Protein AF-A0A9Q7B5J8-F1 (afdb_monomer_lite)

Sequence (103 aa):
MIVKIANLFVAGSLSLCALSAPAYSAELRSATKAEIVKHLGPNAAGKTNANGFTYKEGSSKGYKVSNGSICIRSPNGSTGCAKILTDGTNFKMLTADGARGNF

Radius of gyration: 27.21 Å; chains: 1; bounding box: 27×28×99 Å

pLDDT: mean 82.38, std 18.41, range [34.75, 96.94]

Structure (mmCIF, N/CA/C/O backbone):
data_AF-A0A9Q7B5J8-F1
#
_entry.id   AF-A0A9Q7B5J8-F1
#
loop_
_atom_site.group_PDB
_atom_site.id
_atom_site.type_symbol
_atom_site.label_atom_id
_atom_site.label_alt_id
_atom_site.label_comp_id
_atom_site.label_asym_id
_atom_site.label_entity_id
_atom_site.label_seq_id
_atom_site.pdbx_PDB_ins_code
_atom_site.Cartn_x
_atom_site.Cartn_y
_atom_site.Cartn_z
_atom_site.occupancy
_atom_site.B_iso_or_equiv
_atom_site.auth_seq_id
_atom_site.auth_comp_id
_atom_site.auth_asym_id
_atom_site.auth_atom_id
_atom_site.pdbx_PDB_model_num
ATOM 1 N N . MET A 1 1 ? 15.096 4.939 82.589 1.00 34.75 1 MET A N 1
ATOM 2 C CA . MET A 1 1 ? 15.560 4.400 81.287 1.00 34.75 1 MET A CA 1
ATOM 3 C C . MET A 1 1 ? 14.804 3.095 81.047 1.00 34.75 1 MET A C 1
ATOM 5 O O . MET A 1 1 ? 14.785 2.319 81.981 1.00 34.75 1 MET A O 1
ATOM 9 N N . ILE A 1 2 ? 14.122 2.746 79.953 1.00 41.44 2 ILE A N 1
ATOM 10 C CA . ILE A 1 2 ? 13.809 3.305 78.626 1.00 41.44 2 ILE A CA 1
ATOM 11 C C . ILE A 1 2 ? 12.489 2.616 78.184 1.00 41.44 2 ILE A C 1
ATOM 13 O O . ILE A 1 2 ? 12.239 1.467 78.535 1.00 41.44 2 ILE A O 1
ATOM 17 N N . VAL A 1 3 ? 11.661 3.344 77.436 1.00 45.81 3 VAL A N 1
ATOM 18 C CA . VAL A 1 3 ? 10.373 2.966 76.817 1.00 45.81 3 VAL A CA 1
ATOM 19 C C . VAL A 1 3 ? 10.522 1.900 75.707 1.00 45.81 3 VAL A C 1
ATOM 21 O O . VAL A 1 3 ? 11.514 1.921 74.982 1.00 45.81 3 VAL A O 1
ATOM 24 N N . LYS A 1 4 ? 9.504 1.045 75.487 1.00 41.47 4 LYS A N 1
ATOM 25 C CA . LYS A 1 4 ? 9.269 0.332 74.202 1.00 41.47 4 LYS A CA 1
ATOM 26 C C . LYS A 1 4 ? 7.795 -0.112 74.087 1.00 41.47 4 LYS A C 1
ATOM 28 O O . LYS A 1 4 ? 7.402 -1.101 74.687 1.00 41.47 4 LYS A O 1
ATOM 33 N N . ILE A 1 5 ? 6.876 0.771 73.689 1.00 52.94 5 ILE A N 1
ATOM 34 C CA . ILE A 1 5 ? 6.306 0.962 72.333 1.00 52.94 5 ILE A CA 1
ATOM 35 C C . ILE A 1 5 ? 5.964 -0.345 71.591 1.00 52.94 5 ILE A C 1
ATOM 37 O O . ILE A 1 5 ? 6.851 -1.029 71.093 1.00 52.94 5 ILE A O 1
ATOM 41 N N . ALA A 1 6 ? 4.646 -0.591 71.554 1.00 53.50 6 ALA A N 1
ATOM 42 C CA . ALA A 1 6 ? 3.755 -1.022 70.466 1.00 53.50 6 ALA A CA 1
ATOM 43 C C . ALA A 1 6 ? 4.213 -2.069 69.434 1.00 53.50 6 ALA A C 1
ATOM 45 O O . ALA A 1 6 ? 5.268 -1.951 68.828 1.00 53.50 6 ALA A O 1
ATOM 46 N N . ASN A 1 7 ? 3.302 -3.000 69.120 1.00 42.22 7 ASN A N 1
ATOM 47 C CA . ASN A 1 7 ? 2.798 -3.176 67.750 1.00 42.22 7 ASN A CA 1
ATOM 48 C C . ASN A 1 7 ? 1.604 -4.143 67.737 1.00 42.22 7 ASN A C 1
ATOM 50 O O . ASN A 1 7 ? 1.764 -5.360 67.730 1.00 42.22 7 ASN A O 1
ATOM 54 N N . LEU A 1 8 ? 0.393 -3.581 67.726 1.00 43.69 8 LEU A N 1
ATOM 55 C CA . LEU A 1 8 ? -0.830 -4.312 67.412 1.00 43.69 8 LEU A CA 1
ATOM 56 C C . LEU A 1 8 ? -0.975 -4.302 65.882 1.00 43.69 8 LEU A C 1
ATOM 58 O O . LEU A 1 8 ? -1.346 -3.291 65.291 1.00 43.69 8 LEU A O 1
ATOM 62 N N . PHE A 1 9 ? -0.589 -5.399 65.234 1.00 43.47 9 PHE A N 1
ATOM 63 C CA . PHE A 1 9 ? -0.667 -5.557 63.782 1.00 43.47 9 PHE A CA 1
ATOM 64 C C . PHE A 1 9 ? -2.129 -5.836 63.394 1.00 43.47 9 PHE A C 1
ATOM 66 O O . PHE A 1 9 ? -2.605 -6.966 63.489 1.00 43.47 9 PHE A O 1
ATOM 73 N N . VAL A 1 10 ? -2.875 -4.798 63.006 1.00 53.84 10 VAL A N 1
ATOM 74 C CA . VAL A 1 10 ? -4.218 -4.954 62.427 1.00 53.84 10 VAL A CA 1
ATOM 75 C C . VAL A 1 10 ? -4.061 -5.420 60.982 1.00 53.84 10 VAL A C 1
ATOM 77 O O . VAL A 1 10 ? -3.596 -4.681 60.116 1.00 53.84 10 VAL A O 1
ATOM 80 N N . ALA A 1 11 ? -4.445 -6.670 60.734 1.00 53.34 11 ALA A N 1
ATOM 81 C CA . ALA A 1 11 ? -4.563 -7.250 59.407 1.00 53.34 11 ALA A CA 1
ATOM 82 C C . ALA A 1 11 ? -5.739 -6.596 58.658 1.00 53.34 11 ALA A C 1
ATOM 84 O O . ALA A 1 11 ? -6.894 -6.980 58.826 1.00 53.34 11 ALA A O 1
ATOM 85 N N . GLY A 1 12 ? -5.445 -5.579 57.848 1.00 51.44 12 GLY A N 1
ATOM 86 C CA . GLY A 1 12 ? -6.386 -4.975 56.907 1.00 51.44 12 GLY A CA 1
ATOM 87 C C . GLY A 1 12 ? -6.228 -5.597 55.523 1.00 51.44 12 GLY A C 1
ATOM 88 O O . GLY A 1 12 ? -5.440 -5.122 54.710 1.00 51.44 12 GLY A O 1
ATOM 89 N N . SER A 1 13 ? -6.958 -6.675 55.250 1.00 57.81 13 SER A N 1
ATOM 90 C CA . SER A 1 13 ? -7.026 -7.309 53.932 1.00 57.81 13 SER A CA 1
ATOM 91 C C . SER A 1 13 ? -7.873 -6.466 52.968 1.00 57.81 13 SER A C 1
ATOM 93 O O . SER A 1 13 ? -9.087 -6.655 52.876 1.00 57.81 13 SER A O 1
ATOM 95 N N . LEU A 1 14 ? -7.245 -5.542 52.231 1.00 55.00 14 LEU A N 1
ATOM 96 C CA . LEU A 1 14 ? -7.855 -4.932 51.045 1.00 55.00 14 LEU A CA 1
ATOM 97 C C . LEU A 1 14 ? -7.839 -5.947 49.896 1.00 55.00 14 LEU A C 1
ATOM 99 O O . LEU A 1 14 ? -6.841 -6.112 49.196 1.00 55.00 14 LEU A O 1
ATOM 103 N N . SER A 1 15 ? -8.970 -6.625 49.703 1.00 57.50 15 SER A N 1
ATOM 104 C CA . SER A 1 15 ? -9.245 -7.390 48.487 1.00 57.50 15 SER A CA 1
ATOM 105 C C . SER A 1 15 ? -9.433 -6.422 47.320 1.00 57.50 15 SER A C 1
ATOM 107 O O . SER A 1 15 ? -10.527 -5.905 47.097 1.00 57.50 15 SER A O 1
ATOM 109 N N . LEU A 1 16 ? -8.358 -6.159 46.574 1.00 56.53 16 LEU A N 1
ATOM 110 C CA . LEU A 1 16 ? -8.462 -5.561 45.248 1.00 56.53 16 LEU A CA 1
ATOM 111 C C . LEU A 1 16 ? -9.143 -6.578 44.327 1.00 56.53 16 LEU A C 1
ATOM 113 O O . LEU A 1 16 ? -8.531 -7.556 43.901 1.00 56.53 16 LEU A O 1
ATOM 117 N N . CYS A 1 17 ? -10.419 -6.343 44.022 1.00 51.94 17 CYS A N 1
ATOM 118 C CA . CYS A 1 17 ? -11.084 -6.969 42.887 1.00 51.94 17 CYS A CA 1
ATOM 119 C C . CYS A 1 17 ? -10.336 -6.556 41.616 1.00 51.94 17 CYS A C 1
ATOM 121 O O . CYS A 1 17 ? -10.559 -5.476 41.070 1.00 51.94 17 CYS A O 1
ATOM 123 N N . ALA A 1 18 ? -9.419 -7.405 41.160 1.00 56.12 18 ALA A N 1
ATOM 124 C CA . ALA A 1 18 ? -8.863 -7.316 39.826 1.00 56.12 18 ALA A CA 1
ATOM 125 C C . ALA A 1 18 ? -10.002 -7.603 38.837 1.00 56.12 18 ALA A C 1
ATOM 127 O O . ALA A 1 18 ? -10.337 -8.758 38.584 1.00 56.12 18 ALA A O 1
ATOM 128 N N . LEU A 1 19 ? -10.631 -6.548 38.309 1.00 55.31 19 LEU A N 1
ATOM 129 C CA . LEU A 1 19 ? -11.441 -6.652 37.101 1.00 55.31 19 LEU A CA 1
ATOM 130 C C . LEU A 1 19 ? -10.500 -7.062 35.963 1.00 55.31 19 LEU A C 1
ATOM 132 O O . LEU A 1 19 ? -9.863 -6.227 35.323 1.00 55.31 19 LEU A O 1
ATOM 136 N N . SER A 1 20 ? -10.393 -8.361 35.718 1.00 59.09 20 SER A N 1
ATOM 137 C CA . SER A 1 20 ? -9.839 -8.896 34.484 1.00 59.09 20 SER A CA 1
ATOM 138 C C . SER A 1 20 ? -10.825 -8.590 33.356 1.00 59.09 20 SER A C 1
ATOM 140 O O . SER A 1 20 ? -11.768 -9.335 33.100 1.00 59.09 20 SER A O 1
ATOM 142 N N . ALA A 1 21 ? -10.627 -7.455 32.683 1.00 60.50 21 ALA A N 1
ATOM 143 C CA . ALA A 1 21 ? -11.265 -7.214 31.396 1.00 60.50 21 ALA A CA 1
ATOM 144 C C . ALA A 1 21 ? -10.832 -8.332 30.427 1.00 60.50 21 ALA A C 1
ATOM 146 O O . ALA A 1 21 ? -9.634 -8.630 30.352 1.00 60.50 21 ALA A O 1
ATOM 147 N N . PRO A 1 22 ? -11.753 -8.972 29.685 1.00 53.12 22 PRO A N 1
ATOM 148 C CA . PRO A 1 22 ? -11.358 -9.928 28.668 1.00 53.12 22 PRO A CA 1
ATOM 149 C C . PRO A 1 22 ? -10.574 -9.175 27.592 1.00 53.12 22 PRO A C 1
ATOM 151 O O . PRO A 1 22 ? -11.107 -8.299 26.911 1.00 53.12 22 PRO A O 1
ATOM 154 N N . ALA A 1 23 ? -9.296 -9.513 27.439 1.00 50.75 23 ALA A N 1
ATOM 155 C CA . ALA A 1 23 ? -8.519 -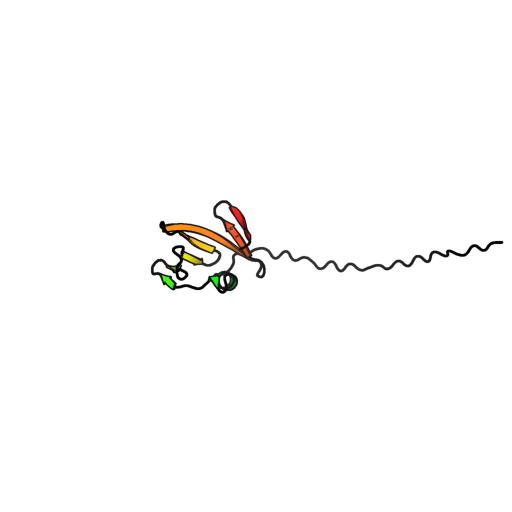9.114 26.279 1.00 50.75 23 ALA A CA 1
ATOM 156 C C . ALA A 1 23 ? -9.095 -9.856 25.066 1.00 50.75 23 ALA A C 1
ATOM 158 O O . ALA A 1 23 ? -8.669 -10.962 24.737 1.00 50.75 23 ALA A O 1
ATOM 159 N N . TYR A 1 24 ? -10.117 -9.274 24.435 1.00 49.44 24 TYR A N 1
ATOM 160 C CA . TYR A 1 24 ? -10.619 -9.731 23.148 1.00 49.44 24 TYR A CA 1
ATOM 161 C C . TYR A 1 24 ? -9.485 -9.527 22.137 1.00 49.44 24 TYR A C 1
ATOM 163 O O . TYR A 1 24 ? -9.305 -8.434 21.603 1.00 49.44 24 TYR A O 1
ATOM 171 N N . SER A 1 25 ? -8.654 -10.556 21.938 1.00 55.34 25 SER A N 1
ATOM 172 C CA . SER A 1 25 ? -7.740 -10.614 20.797 1.00 55.34 25 SER A CA 1
ATOM 173 C C . SER A 1 25 ? -8.619 -10.683 19.566 1.00 55.34 25 SER A C 1
ATOM 175 O O . SER A 1 25 ? -9.107 -11.747 19.195 1.00 55.34 25 SER A O 1
ATOM 177 N N . ALA A 1 26 ? -8.900 -9.522 18.991 1.00 67.06 26 ALA A N 1
ATOM 178 C CA . ALA A 1 26 ? -9.659 -9.440 17.769 1.00 67.06 26 ALA A CA 1
ATOM 179 C C . ALA A 1 26 ? -8.915 -10.237 16.687 1.00 67.06 26 ALA A C 1
ATOM 181 O O . ALA A 1 26 ? -7.735 -10.011 16.411 1.00 67.06 26 ALA A O 1
ATOM 182 N N . GLU A 1 27 ? -9.599 -11.236 16.132 1.00 83.50 27 GLU A N 1
ATOM 183 C CA . GLU A 1 27 ? -9.042 -12.093 15.097 1.00 83.50 27 GLU A CA 1
ATOM 184 C C . GLU A 1 27 ? -8.700 -11.246 13.864 1.00 83.50 27 GLU A C 1
ATOM 186 O O . GLU A 1 27 ? -9.517 -10.463 13.373 1.00 83.50 27 GLU A O 1
ATOM 191 N N . LEU A 1 28 ? -7.465 -11.376 13.374 1.00 89.75 28 LEU A N 1
ATOM 192 C CA . LEU A 1 28 ? -7.003 -10.626 12.212 1.00 89.75 28 LEU A CA 1
ATOM 193 C C . LEU A 1 28 ? -7.712 -11.135 10.951 1.00 89.75 28 LEU A C 1
ATOM 195 O O . LEU A 1 28 ? -7.419 -12.224 10.455 1.00 89.75 28 LEU A O 1
ATOM 199 N N . ARG A 1 29 ? -8.590 -10.310 10.382 1.00 94.25 29 ARG A N 1
ATOM 200 C CA . ARG A 1 29 ? -9.237 -10.558 9.084 1.00 94.25 29 ARG A CA 1
ATOM 201 C C . ARG A 1 29 ? -8.491 -9.858 7.954 1.00 94.25 29 ARG A C 1
ATOM 203 O O . ARG A 1 29 ? -7.631 -9.020 8.187 1.00 94.25 29 ARG A O 1
ATOM 210 N N . SER A 1 30 ? -8.851 -10.135 6.703 1.00 95.44 30 SER A N 1
ATOM 211 C CA . SER A 1 30 ? -8.342 -9.341 5.574 1.00 95.44 30 SER A CA 1
ATOM 212 C C . SER A 1 30 ? -8.843 -7.891 5.641 1.00 95.44 30 SER A C 1
ATOM 214 O O . SER A 1 30 ? -10.027 -7.642 5.887 1.00 95.44 30 SER A O 1
ATOM 216 N N . ALA A 1 31 ? -7.943 -6.932 5.414 1.00 96.56 31 ALA A N 1
ATOM 217 C CA . ALA A 1 31 ? -8.282 -5.513 5.350 1.00 96.56 31 ALA A CA 1
ATOM 218 C C . ALA A 1 31 ? -8.990 -5.174 4.031 1.00 96.56 31 ALA A C 1
ATOM 220 O O . ALA A 1 31 ? -8.660 -5.706 2.973 1.00 96.56 31 ALA A O 1
ATOM 221 N N . THR A 1 32 ? -9.952 -4.261 4.054 1.00 96.81 32 THR A N 1
ATOM 222 C CA . THR A 1 32 ? -10.583 -3.746 2.832 1.00 96.81 32 THR A CA 1
ATOM 223 C C . THR A 1 32 ? -9.659 -2.761 2.114 1.00 96.81 32 THR A C 1
ATOM 225 O O . THR A 1 32 ? -8.766 -2.165 2.720 1.00 96.81 32 THR A O 1
ATOM 228 N N . LYS A 1 33 ? -9.892 -2.521 0.816 1.00 95.25 33 LYS A N 1
ATOM 229 C CA . LYS A 1 33 ? -9.151 -1.494 0.062 1.00 95.25 33 LYS A CA 1
ATOM 230 C C . LYS A 1 33 ? -9.225 -0.124 0.744 1.00 95.25 33 LYS A C 1
ATOM 232 O O . LYS A 1 33 ? -8.217 0.570 0.808 1.00 95.25 33 LYS A O 1
ATOM 237 N N . ALA A 1 34 ? -10.399 0.260 1.247 1.00 95.38 34 ALA A N 1
ATOM 238 C CA . ALA A 1 34 ? -10.603 1.550 1.899 1.00 95.38 34 ALA A CA 1
ATOM 239 C C . ALA A 1 34 ? -9.784 1.676 3.192 1.00 95.38 34 ALA A C 1
ATOM 241 O O . ALA A 1 34 ? -9.155 2.707 3.409 1.00 95.38 34 ALA A O 1
ATOM 242 N N . GLU A 1 35 ? -9.733 0.622 4.009 1.00 96.19 35 GLU A N 1
ATOM 243 C CA . GLU A 1 35 ? -8.917 0.595 5.229 1.00 96.19 35 GLU A CA 1
ATOM 244 C C . GLU A 1 35 ? -7.426 0.702 4.918 1.00 96.19 35 GLU A C 1
ATOM 246 O O . GLU A 1 35 ? -6.733 1.512 5.525 1.00 96.19 35 GLU A O 1
ATOM 251 N N . ILE A 1 36 ? -6.946 -0.047 3.920 1.00 95.38 36 ILE A N 1
ATOM 252 C CA . ILE A 1 36 ? -5.545 0.011 3.489 1.00 95.38 36 ILE A CA 1
ATOM 253 C C . ILE A 1 36 ? -5.199 1.418 2.982 1.00 95.38 36 ILE A C 1
ATOM 255 O O . ILE A 1 36 ? -4.189 1.987 3.383 1.00 95.38 36 ILE A O 1
ATOM 259 N N . VAL A 1 37 ? -6.042 2.009 2.127 1.00 94.12 37 VAL A N 1
ATOM 260 C CA . VAL A 1 37 ? -5.827 3.370 1.602 1.00 94.12 37 VAL A CA 1
ATOM 261 C C . VAL A 1 37 ? -5.866 4.412 2.722 1.00 94.12 37 VAL A C 1
ATOM 263 O O . VAL A 1 37 ? -5.026 5.310 2.741 1.00 94.12 37 VAL A O 1
ATOM 266 N N . LYS A 1 38 ? -6.791 4.278 3.679 1.00 94.62 38 LYS A N 1
ATOM 267 C CA . LYS A 1 38 ? -6.870 5.156 4.852 1.00 94.62 38 LYS A CA 1
ATOM 268 C C . LYS A 1 38 ? -5.603 5.061 5.704 1.00 94.62 38 LYS A C 1
ATOM 270 O O . LYS A 1 38 ? -5.086 6.097 6.107 1.00 94.62 38 LYS A O 1
ATOM 275 N N . HIS A 1 39 ? -5.090 3.850 5.932 1.00 93.69 39 HIS A N 1
ATOM 276 C CA . HIS A 1 39 ? -3.865 3.611 6.705 1.00 93.69 39 HIS A CA 1
ATOM 277 C C . HIS A 1 39 ? -2.614 4.172 6.019 1.00 93.69 39 HIS A C 1
ATOM 279 O O . HIS A 1 39 ? -1.747 4.739 6.674 1.00 93.69 39 HIS A O 1
ATOM 285 N N . LEU A 1 40 ? -2.544 4.100 4.685 1.00 91.31 40 LEU A N 1
ATOM 286 C CA . LEU A 1 40 ? -1.469 4.739 3.917 1.00 91.31 40 LEU A CA 1
ATOM 287 C C . LEU A 1 40 ? -1.460 6.269 4.090 1.00 91.31 40 LEU A C 1
ATOM 289 O O . LEU A 1 40 ? -0.395 6.889 4.007 1.00 91.31 40 LEU A O 1
ATOM 293 N N . GLY A 1 41 ? -2.624 6.888 4.313 1.00 90.50 41 GLY A N 1
ATOM 294 C CA . GLY A 1 41 ? -2.761 8.327 4.528 1.00 90.50 41 GLY A CA 1
ATOM 295 C C . GLY A 1 41 ? -2.112 9.143 3.398 1.00 90.50 41 GLY A C 1
ATOM 296 O O . GLY A 1 41 ? -2.407 8.894 2.227 1.00 90.50 41 GLY A O 1
ATOM 297 N N . PRO A 1 42 ? -1.185 10.079 3.685 1.00 86.44 42 PRO A N 1
ATOM 298 C CA . PRO A 1 42 ? -0.513 10.869 2.647 1.00 86.44 42 PRO A CA 1
ATOM 299 C C . PRO A 1 42 ? 0.332 10.009 1.695 1.00 86.44 42 PRO A C 1
ATOM 301 O O . PRO A 1 42 ? 0.633 10.422 0.574 1.00 86.44 42 PRO A O 1
ATOM 304 N N . ASN A 1 43 ? 0.691 8.781 2.089 1.00 83.50 43 ASN A N 1
ATOM 305 C CA . ASN A 1 43 ? 1.395 7.861 1.203 1.00 83.50 43 ASN A CA 1
ATOM 306 C C . ASN A 1 43 ? 0.510 7.290 0.092 1.00 83.50 43 ASN A C 1
ATOM 308 O O . ASN A 1 43 ? 1.058 6.775 -0.882 1.00 83.50 43 ASN A O 1
ATOM 312 N N . ALA A 1 44 ? -0.814 7.431 0.195 1.00 84.56 44 ALA A N 1
ATOM 313 C CA . ALA A 1 44 ? 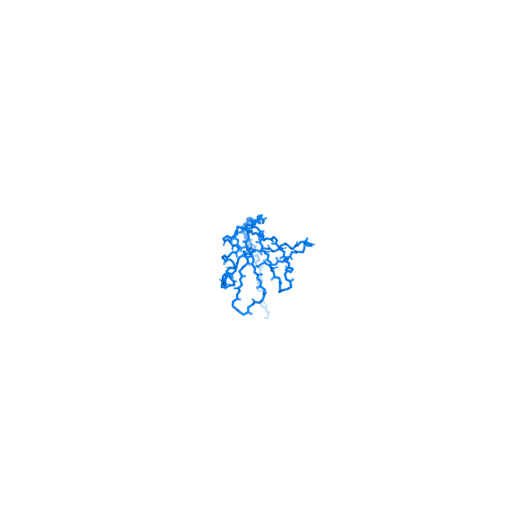-1.745 7.104 -0.878 1.00 84.56 44 ALA A CA 1
ATOM 314 C C . ALA A 1 44 ? -1.780 8.166 -2.004 1.00 84.56 44 ALA A C 1
ATOM 316 O O . ALA A 1 44 ? -2.542 8.035 -2.960 1.00 84.56 44 ALA A O 1
ATOM 317 N N . ALA A 1 45 ? -0.959 9.218 -1.932 1.00 85.06 45 ALA A N 1
ATOM 318 C CA . ALA A 1 45 ? -0.858 10.209 -2.998 1.00 85.06 45 ALA A CA 1
ATOM 319 C C . ALA A 1 45 ? -0.237 9.628 -4.285 1.00 85.06 45 ALA A C 1
ATOM 321 O O . ALA A 1 45 ? 0.545 8.672 -4.253 1.00 85.06 45 ALA A O 1
ATOM 322 N N . GLY A 1 46 ? -0.565 10.238 -5.426 1.00 90.00 46 GLY A N 1
ATOM 323 C CA . GLY A 1 46 ? 0.021 9.913 -6.724 1.00 90.00 46 GLY A CA 1
ATOM 324 C C . GLY A 1 46 ? -0.994 9.866 -7.861 1.00 90.00 46 GLY A C 1
ATOM 325 O O . GLY A 1 46 ? -2.182 10.123 -7.671 1.00 90.00 46 GLY A O 1
ATOM 326 N N . LYS A 1 47 ? -0.512 9.519 -9.055 1.00 92.44 47 LYS A N 1
ATOM 327 C CA . LYS A 1 47 ? -1.344 9.324 -10.249 1.00 92.44 47 LYS A CA 1
ATOM 328 C C . LYS A 1 47 ? -1.392 7.846 -10.610 1.00 92.44 47 LYS A C 1
ATOM 330 O O . LYS A 1 47 ? -0.355 7.183 -10.648 1.00 92.44 47 LYS A O 1
ATOM 335 N N . THR A 1 48 ? -2.593 7.326 -10.845 1.00 93.25 48 THR A N 1
ATOM 336 C CA . THR A 1 48 ? -2.783 5.961 -11.341 1.00 93.25 48 THR A CA 1
ATOM 337 C C . THR A 1 48 ? -2.580 5.937 -12.848 1.00 93.25 48 THR A C 1
ATOM 339 O O . THR A 1 48 ? -3.247 6.664 -13.579 1.00 93.25 48 THR A O 1
ATOM 342 N N . ASN A 1 49 ? -1.664 5.092 -13.310 1.00 91.38 49 ASN A N 1
ATOM 343 C CA . ASN A 1 49 ? -1.388 4.914 -14.732 1.00 91.38 49 ASN A CA 1
ATOM 344 C C . ASN A 1 49 ? -2.294 3.830 -15.341 1.00 91.38 49 ASN A C 1
ATOM 346 O O . ASN A 1 49 ? -2.960 3.078 -14.629 1.00 91.38 49 ASN A O 1
ATOM 350 N N . ALA A 1 50 ? -2.256 3.685 -16.669 1.00 90.94 50 ALA A N 1
ATOM 351 C CA . ALA A 1 50 ? -3.033 2.678 -17.406 1.00 90.94 50 ALA A CA 1
ATOM 352 C C . ALA A 1 50 ? -2.758 1.223 -16.968 1.00 90.94 50 ALA A C 1
ATOM 354 O O . ALA A 1 50 ? -3.599 0.349 -17.139 1.00 90.94 50 ALA A O 1
ATOM 355 N N . ASN A 1 51 ? -1.601 0.955 -16.353 1.00 88.56 51 ASN A N 1
ATOM 356 C CA . ASN A 1 51 ? -1.264 -0.356 -15.787 1.00 88.56 51 ASN A CA 1
ATOM 357 C C . ASN A 1 51 ? -1.947 -0.645 -14.429 1.00 88.56 51 ASN A C 1
ATOM 359 O O . ASN A 1 51 ? -1.712 -1.698 -13.830 1.00 88.56 51 ASN A O 1
ATOM 363 N N . GLY A 1 52 ? -2.753 0.290 -13.916 1.00 92.12 52 GLY A N 1
ATOM 364 C CA . GLY A 1 52 ? -3.482 0.176 -12.654 1.00 92.12 52 GLY A CA 1
ATOM 365 C C . GLY A 1 52 ? -2.639 0.421 -11.399 1.00 92.12 52 GLY A C 1
AT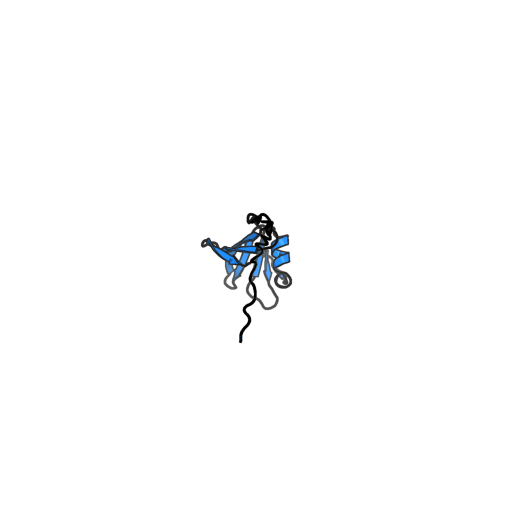OM 366 O O . GLY A 1 52 ? -3.141 0.207 -10.296 1.00 92.12 52 GLY A O 1
ATOM 367 N N . PHE A 1 53 ? -1.377 0.842 -11.536 1.00 95.06 53 PHE A N 1
ATOM 368 C CA . PHE A 1 53 ? -0.523 1.226 -10.410 1.00 95.06 53 PHE A CA 1
ATOM 369 C C . PHE A 1 53 ? -0.514 2.741 -10.228 1.00 95.06 53 PHE A C 1
ATOM 371 O O . PHE A 1 53 ? -0.469 3.500 -11.197 1.00 95.06 53 PHE A O 1
ATOM 378 N N . THR A 1 54 ? -0.520 3.164 -8.971 1.00 95.25 54 THR A N 1
ATOM 379 C CA . THR A 1 54 ? -0.363 4.552 -8.551 1.00 95.25 54 THR A CA 1
ATOM 380 C C . THR A 1 54 ? 1.103 4.866 -8.306 1.00 95.25 54 THR A C 1
ATOM 382 O O . THR A 1 54 ? 1.798 4.121 -7.615 1.00 95.25 54 THR A O 1
ATOM 385 N N . TYR A 1 55 ? 1.562 5.985 -8.858 1.00 94.12 55 TYR A N 1
ATOM 386 C CA . TYR A 1 55 ? 2.933 6.465 -8.737 1.00 94.12 55 TYR A CA 1
ATOM 387 C C . TYR A 1 55 ? 2.942 7.819 -8.044 1.00 94.12 55 TYR A C 1
ATOM 389 O O . TYR A 1 55 ? 2.246 8.749 -8.462 1.00 94.12 55 TYR A O 1
ATOM 397 N N . LYS A 1 56 ? 3.741 7.924 -6.982 1.00 92.38 56 LYS A N 1
ATOM 398 C CA . LYS A 1 56 ? 4.069 9.215 -6.378 1.00 92.38 56 LYS A CA 1
ATOM 399 C C . LYS A 1 56 ? 4.946 10.014 -7.334 1.00 92.38 56 LYS A C 1
ATOM 401 O O . LYS A 1 56 ? 5.731 9.440 -8.088 1.00 92.38 56 LYS A O 1
ATOM 406 N N . GLU A 1 57 ? 4.836 11.332 -7.268 1.00 90.00 57 GLU A N 1
ATOM 407 C CA . GLU A 1 57 ? 5.698 12.225 -8.036 1.00 90.00 57 GLU A CA 1
ATOM 408 C C . GLU A 1 57 ? 7.180 11.945 -7.735 1.00 90.00 57 GLU A C 1
ATOM 410 O O . GLU A 1 57 ? 7.560 11.714 -6.587 1.00 90.00 57 GLU A O 1
ATOM 415 N N . GLY A 1 58 ? 7.999 11.864 -8.787 1.00 88.88 58 GLY A N 1
ATOM 416 C CA . GLY A 1 58 ? 9.421 11.519 -8.688 1.00 88.88 58 GLY A CA 1
ATOM 417 C C . GLY A 1 58 ? 9.731 10.053 -8.346 1.00 88.88 58 GLY A C 1
ATOM 418 O O . GLY A 1 58 ? 10.901 9.675 -8.342 1.00 88.88 58 GLY A O 1
ATOM 419 N N . SER A 1 59 ? 8.732 9.198 -8.087 1.00 90.38 59 SER A N 1
ATOM 420 C CA . SER A 1 59 ? 8.962 7.784 -7.777 1.00 90.38 59 SER A CA 1
ATOM 421 C C . SER A 1 59 ? 8.808 6.888 -9.003 1.00 90.38 59 SER A C 1
ATOM 423 O O . SER A 1 59 ? 7.776 6.871 -9.668 1.00 90.38 59 SER A O 1
ATOM 425 N N . SER A 1 60 ? 9.818 6.057 -9.250 1.00 90.81 60 SER A N 1
ATOM 426 C CA . SER A 1 60 ? 9.776 4.989 -10.254 1.00 90.81 60 SER A CA 1
ATOM 427 C C . SER A 1 60 ? 9.125 3.697 -9.738 1.00 90.81 60 SER A C 1
ATOM 429 O O . SER A 1 60 ? 8.912 2.757 -10.508 1.00 90.81 60 SER A O 1
ATOM 431 N N . LYS A 1 61 ? 8.789 3.639 -8.441 1.00 93.56 61 LYS A N 1
ATOM 432 C CA . LYS A 1 61 ? 8.055 2.529 -7.827 1.00 93.56 61 LYS A CA 1
ATOM 433 C C . LYS A 1 61 ? 6.566 2.862 -7.789 1.00 93.56 61 LYS A C 1
ATOM 435 O O . LYS A 1 61 ? 6.166 3.901 -7.271 1.00 93.56 61 LYS A O 1
ATOM 440 N N . GLY A 1 62 ? 5.753 1.962 -8.326 1.00 94.75 62 GLY A N 1
ATOM 441 C CA . GLY A 1 62 ? 4.298 2.061 -8.266 1.00 94.75 62 GLY A CA 1
ATOM 442 C C . GLY A 1 62 ? 3.740 1.203 -7.141 1.00 94.75 62 GLY A C 1
ATOM 443 O O . GLY A 1 62 ? 4.353 0.207 -6.757 1.00 94.75 62 GLY A O 1
ATOM 444 N N . TYR A 1 63 ? 2.554 1.532 -6.647 1.00 95.25 63 TYR A N 1
ATOM 445 C CA . TYR A 1 63 ? 1.807 0.655 -5.753 1.00 95.25 63 TYR A CA 1
ATOM 446 C C . TYR A 1 63 ? 0.368 0.476 -6.237 1.00 95.25 63 TYR A C 1
ATOM 448 O O . TYR A 1 63 ? -0.195 1.334 -6.911 1.00 95.25 63 TYR A O 1
ATOM 456 N N . LYS A 1 64 ? -0.236 -0.663 -5.913 1.00 95.75 64 LYS A N 1
ATOM 457 C CA . LYS A 1 64 ? -1.636 -0.965 -6.214 1.00 95.75 64 LYS A CA 1
ATOM 458 C C . LYS A 1 64 ? -2.273 -1.603 -4.994 1.00 95.75 64 LYS A C 1
ATOM 460 O O . LYS A 1 64 ? -1.751 -2.586 -4.476 1.00 95.75 64 LYS A O 1
ATOM 465 N N . VAL A 1 65 ? -3.403 -1.056 -4.561 1.00 95.44 65 VAL A N 1
ATOM 466 C CA . VAL A 1 65 ? -4.175 -1.584 -3.433 1.00 95.44 65 VAL A CA 1
ATOM 467 C C . VAL A 1 65 ? -5.413 -2.299 -3.954 1.00 95.44 65 VAL A C 1
ATOM 469 O O . VAL A 1 65 ? -6.184 -1.736 -4.737 1.00 95.44 65 VAL A O 1
ATOM 472 N N . SER A 1 66 ? -5.607 -3.526 -3.487 1.00 94.81 66 SER A N 1
ATOM 473 C CA . SER A 1 66 ? -6.811 -4.331 -3.706 1.00 94.81 66 SER A CA 1
ATOM 474 C C . SER A 1 66 ? -7.394 -4.749 -2.355 1.00 94.81 66 SER A C 1
ATOM 476 O O . SER A 1 66 ? -6.785 -4.515 -1.312 1.00 94.81 66 SER A O 1
ATOM 478 N N . ASN A 1 67 ? -8.576 -5.367 -2.345 1.00 93.75 67 ASN A N 1
ATOM 479 C CA . ASN A 1 67 ? -9.114 -5.921 -1.103 1.00 93.75 67 ASN A CA 1
ATOM 480 C C . ASN A 1 67 ? -8.150 -6.983 -0.553 1.00 93.75 67 ASN A C 1
ATOM 482 O O . ASN A 1 67 ? -7.799 -7.938 -1.245 1.00 93.75 67 ASN A O 1
ATOM 486 N N . GLY A 1 68 ? -7.685 -6.772 0.675 1.00 94.62 68 GLY A N 1
ATOM 487 C CA . GLY A 1 68 ? -6.794 -7.666 1.404 1.00 9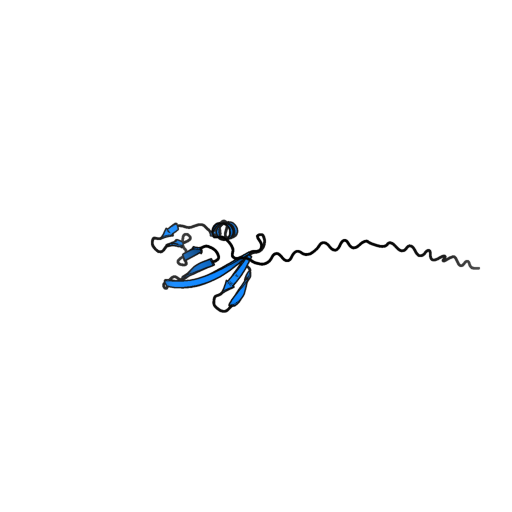4.62 68 GLY A CA 1
ATOM 488 C C . GLY A 1 68 ? -5.337 -7.644 0.958 1.00 94.62 68 GLY A C 1
ATOM 489 O O . GLY A 1 68 ? -4.576 -8.480 1.437 1.00 94.62 68 GLY A O 1
ATOM 490 N N . SER A 1 69 ? -4.913 -6.757 0.049 1.00 96.19 69 SER A N 1
ATOM 491 C CA . SER A 1 69 ? -3.524 -6.768 -0.430 1.00 96.19 69 SER A CA 1
ATOM 492 C C . SER A 1 69 ? -3.008 -5.436 -0.964 1.00 96.19 69 SER A C 1
ATOM 494 O O . SER A 1 69 ? -3.751 -4.596 -1.480 1.00 96.19 69 SER A O 1
ATOM 496 N N . ILE A 1 70 ? -1.687 -5.286 -0.890 1.00 95.38 70 ILE A N 1
ATOM 497 C CA . ILE A 1 70 ? -0.928 -4.226 -1.548 1.00 95.38 70 ILE A CA 1
ATOM 498 C C . ILE A 1 70 ? 0.168 -4.852 -2.408 1.00 95.38 70 ILE A C 1
ATOM 500 O O . ILE A 1 70 ? 0.867 -5.768 -1.977 1.00 95.38 70 ILE A O 1
ATOM 504 N N . CYS A 1 71 ? 0.312 -4.362 -3.634 1.00 95.31 71 CYS A N 1
ATOM 505 C CA . CYS A 1 71 ? 1.356 -4.775 -4.561 1.00 95.31 71 CYS A CA 1
ATOM 506 C C . CYS A 1 71 ? 2.263 -3.594 -4.878 1.00 95.31 71 CYS A C 1
ATOM 508 O O . CYS A 1 71 ? 1.769 -2.534 -5.258 1.00 95.31 71 CYS A O 1
ATOM 510 N N . ILE A 1 72 ? 3.573 -3.790 -4.782 1.00 94.50 72 ILE A N 1
ATOM 511 C CA . ILE A 1 72 ? 4.588 -2.820 -5.180 1.00 94.50 72 ILE A CA 1
ATOM 512 C C . ILE A 1 72 ? 5.180 -3.259 -6.513 1.00 94.50 72 ILE A C 1
ATOM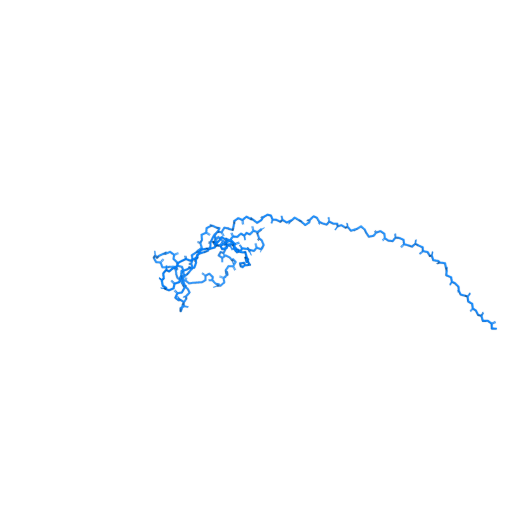 514 O O . ILE A 1 72 ? 5.631 -4.395 -6.656 1.00 94.50 72 ILE A O 1
ATOM 518 N N . ARG A 1 73 ? 5.182 -2.351 -7.486 1.00 95.31 73 ARG A N 1
ATOM 519 C CA . ARG A 1 73 ? 5.816 -2.524 -8.790 1.00 95.31 73 ARG A CA 1
ATOM 520 C C . ARG A 1 73 ? 7.138 -1.775 -8.816 1.00 95.31 73 ARG A C 1
ATOM 522 O O . ARG A 1 73 ? 7.169 -0.554 -8.668 1.00 95.31 73 ARG A O 1
ATOM 529 N N . SER A 1 74 ? 8.216 -2.509 -9.034 1.00 95.19 74 SER A N 1
ATOM 530 C CA . SER A 1 74 ? 9.563 -1.970 -9.187 1.00 95.19 74 SER A CA 1
ATOM 531 C C . SER A 1 74 ? 9.772 -1.352 -10.579 1.00 95.19 74 SER A C 1
ATOM 533 O O . SER A 1 74 ? 9.021 -1.664 -11.508 1.00 95.19 74 SER A O 1
ATOM 535 N N . PRO A 1 75 ? 10.821 -0.528 -10.769 1.00 93.50 75 PRO A N 1
ATOM 536 C CA . PRO A 1 75 ? 11.100 0.123 -12.054 1.00 93.50 75 PRO A CA 1
ATOM 537 C C . PRO A 1 75 ? 11.386 -0.872 -13.187 1.00 93.50 75 PRO A C 1
ATOM 539 O O . PRO A 1 75 ? 11.018 -0.632 -14.329 1.00 93.50 75 PRO A O 1
ATOM 542 N N . ASN A 1 76 ? 11.966 -2.032 -12.859 1.00 94.12 76 ASN A N 1
ATOM 543 C CA . ASN A 1 76 ? 12.191 -3.140 -13.795 1.00 94.12 76 ASN A CA 1
ATOM 544 C C . ASN A 1 76 ? 10.905 -3.918 -14.155 1.00 94.12 76 ASN A C 1
ATOM 546 O O . ASN A 1 76 ? 10.968 -4.935 -14.837 1.00 94.12 76 ASN A O 1
ATOM 550 N N . GLY A 1 77 ? 9.742 -3.494 -13.652 1.00 91.44 77 GLY A N 1
ATOM 551 C CA . GLY A 1 77 ? 8.450 -4.122 -13.908 1.00 91.44 77 GLY A CA 1
ATOM 552 C C . GLY A 1 77 ? 8.123 -5.340 -13.041 1.00 91.44 77 GLY A C 1
ATOM 553 O O . GLY A 1 77 ? 6.980 -5.805 -13.080 1.00 91.44 77 GLY A O 1
ATOM 554 N N . SER A 1 78 ? 9.059 -5.827 -12.221 1.00 94.50 78 SER A N 1
ATOM 555 C CA . SER A 1 78 ? 8.759 -6.865 -11.227 1.00 94.50 78 SER A CA 1
ATOM 556 C C . SER A 1 78 ? 7.733 -6.355 -10.214 1.00 94.50 78 SER A C 1
ATOM 558 O O . SER A 1 78 ? 7.686 -5.163 -9.899 1.00 94.50 78 SER A O 1
ATOM 560 N N . THR A 1 79 ? 6.859 -7.244 -9.745 1.00 95.25 79 THR A N 1
ATOM 561 C CA . THR A 1 79 ? 5.788 -6.896 -8.805 1.00 95.25 79 THR A CA 1
ATOM 562 C C . THR A 1 79 ? 5.812 -7.853 -7.624 1.00 95.25 79 THR A C 1
ATOM 564 O O . THR A 1 79 ? 5.764 -9.063 -7.819 1.00 95.25 79 THR A O 1
ATOM 567 N N . GLY A 1 80 ? 5.869 -7.306 -6.411 1.00 94.12 80 GLY A N 1
ATOM 568 C CA . GLY A 1 80 ? 5.748 -8.059 -5.165 1.00 94.12 80 GLY A CA 1
ATOM 569 C C . GLY A 1 80 ? 4.468 -7.665 -4.444 1.00 94.12 80 GLY A C 1
ATOM 570 O O . GLY A 1 80 ? 4.195 -6.475 -4.295 1.00 94.12 80 GLY A O 1
ATOM 571 N N . CYS A 1 81 ? 3.680 -8.646 -4.012 1.00 94.56 81 CYS A N 1
ATOM 572 C CA . CYS A 1 81 ? 2.430 -8.412 -3.297 1.00 94.56 81 CYS A CA 1
ATOM 573 C C . CYS A 1 81 ? 2.500 -8.973 -1.880 1.00 94.56 81 CYS A C 1
ATOM 575 O O . CYS A 1 81 ? 3.089 -10.029 -1.649 1.00 94.56 81 CYS A O 1
ATOM 577 N N . ALA A 1 82 ? 1.844 -8.284 -0.955 1.00 95.94 82 ALA A N 1
ATOM 578 C CA . ALA A 1 82 ? 1.640 -8.752 0.402 1.00 95.94 82 ALA A CA 1
ATOM 579 C C . ALA A 1 82 ? 0.157 -8.685 0.767 1.00 95.94 82 ALA A C 1
ATOM 581 O O . ALA A 1 82 ? -0.570 -7.787 0.323 1.00 95.94 82 ALA A O 1
ATOM 582 N N . LYS A 1 83 ? -0.293 -9.645 1.577 1.00 96.56 83 LYS A N 1
ATOM 583 C CA . LYS A 1 83 ? -1.632 -9.626 2.164 1.00 96.56 83 LYS A CA 1
ATOM 584 C C . LYS A 1 83 ? -1.639 -8.687 3.361 1.00 96.56 83 LYS A C 1
ATOM 586 O O . LYS A 1 83 ? -0.720 -8.731 4.175 1.00 96.56 83 LYS A O 1
ATOM 591 N N . ILE A 1 84 ? -2.675 -7.867 3.471 1.00 96.94 84 ILE A N 1
ATOM 592 C CA . ILE A 1 84 ? -2.864 -6.967 4.605 1.00 96.94 84 ILE A CA 1
ATOM 593 C C . ILE A 1 84 ? -4.018 -7.487 5.449 1.00 96.94 84 ILE A C 1
ATOM 595 O O . ILE A 1 84 ? -5.143 -7.644 4.964 1.00 96.94 84 ILE A O 1
ATOM 599 N N . LEU A 1 85 ? -3.716 -7.755 6.711 1.00 95.44 85 LEU A N 1
ATOM 600 C CA . LEU A 1 85 ? -4.661 -8.202 7.717 1.00 95.44 85 LEU A CA 1
ATOM 601 C C . LEU A 1 85 ? -4.883 -7.096 8.747 1.00 95.44 85 LEU A C 1
ATOM 603 O O . LEU A 1 85 ? -3.979 -6.305 9.010 1.00 95.44 85 LEU A O 1
ATOM 607 N N . THR A 1 86 ? -6.069 -7.045 9.337 1.00 95.44 86 THR A N 1
ATOM 608 C CA . THR A 1 86 ? -6.420 -6.069 10.363 1.00 95.44 86 THR A CA 1
ATOM 609 C C . THR A 1 86 ? -7.458 -6.613 11.333 1.00 95.44 86 THR A C 1
ATOM 611 O O . THR A 1 86 ? -8.297 -7.435 10.965 1.00 95.44 86 THR A O 1
ATOM 614 N N . ASP A 1 87 ? -7.407 -6.121 12.563 1.00 93.38 87 ASP A N 1
ATOM 615 C CA . ASP A 1 87 ? -8.464 -6.255 13.568 1.00 93.38 87 ASP A CA 1
ATOM 616 C C . ASP A 1 87 ? -9.393 -5.016 13.609 1.00 93.38 87 ASP A C 1
ATOM 618 O O . ASP A 1 87 ? -10.275 -4.914 14.457 1.00 93.38 87 ASP A O 1
ATOM 622 N N . GLY A 1 88 ? -9.201 -4.066 12.685 1.00 90.19 88 GLY A N 1
ATOM 623 C CA . GLY A 1 88 ? -9.864 -2.760 12.645 1.00 90.19 88 GLY A CA 1
ATOM 624 C C . GLY A 1 88 ? -9.034 -1.619 13.245 1.00 90.19 88 GLY A C 1
ATOM 625 O O . GLY A 1 88 ? -9.321 -0.458 12.957 1.00 90.19 88 GLY A O 1
ATOM 626 N N . THR A 1 89 ? -7.995 -1.927 14.026 1.00 90.50 89 THR A N 1
ATOM 627 C CA . THR A 1 89 ? -7.096 -0.943 14.658 1.00 90.50 89 THR A CA 1
ATOM 628 C C . THR A 1 89 ? -5.646 -1.141 14.222 1.00 90.50 89 THR A C 1
ATOM 630 O O . THR A 1 89 ? -4.982 -0.205 13.783 1.00 90.50 89 THR A O 1
ATOM 633 N N . ASN A 1 90 ? -5.151 -2.370 14.317 1.00 92.69 90 ASN A N 1
ATOM 634 C CA . ASN A 1 90 ? -3.807 -2.765 13.943 1.00 92.69 90 ASN A CA 1
ATOM 635 C C . ASN A 1 90 ? -3.808 -3.342 12.534 1.00 92.69 90 ASN A C 1
ATOM 637 O O . ASN A 1 90 ? -4.725 -4.068 12.145 1.00 92.69 90 ASN A O 1
ATOM 641 N N . PHE A 1 91 ? -2.740 -3.079 11.789 1.00 94.94 91 PHE A N 1
ATOM 642 C CA . PHE A 1 91 ? -2.529 -3.672 10.478 1.00 94.94 91 PHE A CA 1
ATOM 643 C C . PHE A 1 91 ? -1.259 -4.516 10.476 1.00 94.94 91 PHE A C 1
ATOM 645 O O . PHE A 1 91 ? -0.210 -4.126 10.994 1.00 94.94 91 PHE A O 1
ATOM 652 N N . LYS A 1 92 ? -1.364 -5.706 9.891 1.00 95.06 92 LYS A N 1
ATOM 653 C CA . LYS A 1 92 ? -0.256 -6.639 9.715 1.00 95.06 92 LYS A CA 1
ATOM 654 C C . LYS A 1 92 ? -0.105 -6.971 8.246 1.00 95.06 92 LYS A C 1
ATOM 656 O O . LYS A 1 92 ? -1.083 -7.222 7.545 1.00 95.06 92 LYS A O 1
ATOM 661 N N . MET A 1 93 ? 1.137 -7.013 7.802 1.00 95.50 93 MET A N 1
ATOM 662 C CA . MET A 1 93 ? 1.514 -7.480 6.484 1.00 95.50 93 MET A CA 1
ATOM 663 C C . MET A 1 93 ? 1.927 -8.950 6.567 1.00 95.50 93 MET A C 1
ATOM 665 O O . MET A 1 93 ? 2.658 -9.338 7.477 1.00 95.50 93 MET A O 1
ATOM 669 N N . LEU A 1 94 ? 1.479 -9.750 5.604 1.00 94.69 94 LEU A N 1
ATOM 670 C CA . LEU A 1 94 ? 1.948 -11.107 5.350 1.00 94.69 94 LEU A CA 1
ATOM 671 C C . LEU A 1 94 ? 2.503 -11.164 3.925 1.00 94.69 94 LEU A C 1
ATOM 673 O O . LEU A 1 94 ? 1.755 -11.023 2.951 1.00 94.69 94 LEU A O 1
ATOM 677 N N . THR A 1 95 ? 3.812 -11.329 3.805 1.00 92.25 95 THR A N 1
ATOM 678 C CA . THR A 1 95 ? 4.500 -11.435 2.517 1.00 92.25 95 THR A CA 1
ATOM 679 C C . THR A 1 95 ? 4.287 -12.819 1.893 1.00 92.25 95 THR A C 1
ATOM 681 O O . THR A 1 95 ? 3.778 -13.743 2.531 1.00 92.25 95 THR A O 1
ATOM 684 N N . ALA A 1 96 ? 4.637 -12.969 0.613 1.00 87.06 96 ALA A N 1
ATOM 685 C CA . ALA A 1 96 ? 4.432 -14.218 -0.126 1.00 87.06 96 ALA A CA 1
ATOM 686 C C . ALA A 1 96 ? 5.258 -15.401 0.419 1.00 87.06 96 ALA A C 1
ATOM 688 O O . ALA A 1 96 ? 4.819 -16.542 0.325 1.00 87.06 96 ALA A O 1
ATOM 689 N N . ASP A 1 97 ? 6.415 -15.125 1.021 1.00 89.69 97 ASP A N 1
ATOM 690 C CA . ASP A 1 97 ? 7.283 -16.076 1.730 1.00 89.69 97 ASP A CA 1
ATOM 691 C C . ASP A 1 97 ? 6.818 -16.364 3.170 1.00 89.69 97 ASP A C 1
ATOM 693 O O . ASP A 1 97 ? 7.473 -17.095 3.907 1.00 89.69 97 ASP A O 1
ATOM 697 N N . GLY A 1 98 ? 5.669 -15.817 3.581 1.00 86.81 98 GLY A N 1
ATOM 698 C CA . GLY A 1 98 ? 5.066 -16.075 4.888 1.00 86.81 98 GLY A CA 1
ATOM 699 C C . GLY A 1 98 ? 5.623 -15.216 6.024 1.00 86.81 98 GLY A C 1
ATOM 700 O O . GLY A 1 98 ? 5.177 -15.366 7.165 1.00 86.81 98 GLY A O 1
ATOM 701 N N . ALA A 1 99 ? 6.544 -14.290 5.741 1.00 91.56 99 ALA A N 1
ATOM 702 C CA . ALA A 1 99 ? 7.035 -13.358 6.744 1.00 91.56 99 ALA A CA 1
ATOM 703 C C . ALA A 1 99 ? 5.922 -12.390 7.178 1.00 91.56 99 ALA A C 1
ATOM 705 O O . ALA A 1 99 ? 5.100 -11.921 6.383 1.00 91.56 99 ALA A O 1
ATOM 706 N N . ARG A 1 100 ? 5.886 -12.101 8.480 1.00 90.88 100 ARG A N 1
ATOM 707 C CA . ARG A 1 100 ? 4.902 -11.209 9.099 1.00 90.88 100 ARG A CA 1
ATOM 708 C C . ARG A 1 10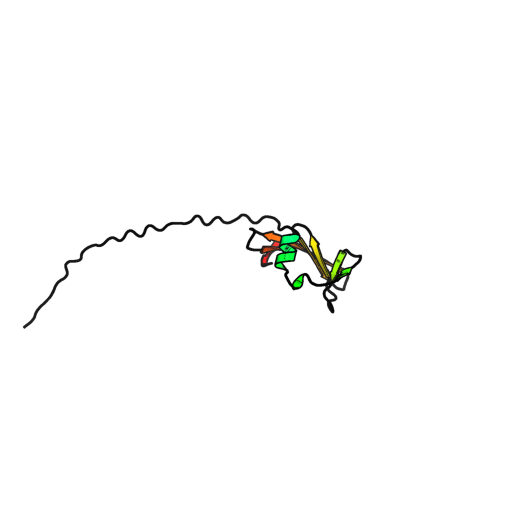0 ? 5.570 -9.921 9.551 1.00 90.88 100 ARG A C 1
ATOM 710 O O . ARG A 1 100 ? 6.608 -9.960 10.203 1.00 90.88 100 ARG A O 1
ATOM 717 N N . GLY A 1 101 ? 4.937 -8.792 9.253 1.00 91.19 101 GLY A N 1
ATOM 718 C CA . GLY A 1 101 ? 5.409 -7.465 9.643 1.00 91.19 101 GLY A CA 1
ATOM 719 C C . GLY A 1 101 ? 4.268 -6.535 10.038 1.00 91.19 101 GLY A C 1
ATOM 720 O O . GLY A 1 101 ? 3.093 -6.844 9.832 1.00 91.19 101 GLY A O 1
ATOM 721 N N . ASN A 1 102 ? 4.613 -5.385 10.613 1.00 91.62 102 ASN A N 1
ATOM 722 C CA . ASN A 1 102 ? 3.664 -4.281 10.739 1.00 91.62 102 ASN A CA 1
ATOM 723 C C . ASN A 1 102 ? 3.439 -3.661 9.360 1.00 91.62 102 ASN A C 1
ATOM 725 O O . ASN A 1 102 ? 4.378 -3.570 8.566 1.00 91.62 102 ASN A O 1
ATOM 729 N N . PHE A 1 103 ? 2.195 -3.286 9.088 1.00 88.69 103 PHE A N 1
ATOM 730 C CA . PHE A 1 103 ? 1.837 -2.542 7.889 1.00 88.69 103 PHE A CA 1
ATOM 731 C C . PHE A 1 103 ? 1.725 -1.054 8.203 1.00 88.69 103 PHE A C 1
ATOM 733 O O . PHE A 1 103 ? 1.169 -0.727 9.276 1.00 88.69 103 PHE A O 1
#

Foldseek 3Di:
DDDDDDDDDDDDDDPDPPPPDPPPPQDWDQAALVRVCVVCPVVVDADQDPVQWGDDPPDLWTWHGHGQKIWIAHNVRDIWMWGWIDSSPFIWTQGPVRDIDGD

Secondary structure (DSSP, 8-state):
----------------------------EEPPHHHHHHHHGGGG-SEE-TTS-EE-TT-S-EEEEETTEEEEEPTTS-EEEEEEEESSS-EEEEETT--EEE-